Protein AF-A0A7J4ELT8-F1 (afdb_monomer_lite)

Secondary structure (DSSP, 8-state):
--HHHHHHHHHHHHHHHHHHHHHHH--HHHHHHHHHHHHHHHHHHHHHHHHHHHH--HHHHHHHHHHHHHHHHHHHHHHHHHHHHHHHHHHHH--

Foldseek 3Di:
DPPPLLVQLVVLLVQLVVLQVVLVVDADPSSLVSLVSSLVSLVVSLVSLCVVLVVDDDPSNVVSVVVSVVSVVVNVVSVVVNVVRVVVNVVVVVD

Structure (mmCIF, N/CA/C/O backbone):
data_AF-A0A7J4ELT8-F1
#
_entry.id   AF-A0A7J4ELT8-F1
#
loop_
_atom_site.group_PDB
_atom_site.id
_atom_site.type_symbol
_atom_site.label_atom_id
_atom_site.label_alt_id
_atom_site.label_comp_id
_atom_site.label_asym_id
_atom_site.label_entity_id
_atom_site.label_seq_id
_atom_site.pdbx_PDB_ins_code
_atom_site.Cartn_x
_atom_site.Cartn_y
_atom_site.Cartn_z
_atom_site.occupancy
_atom_site.B_iso_or_equiv
_atom_site.auth_seq_id
_atom_site.auth_comp_id
_atom_site.auth_asym_id
_atom_site.auth_atom_id
_atom_site.pdbx_PDB_model_num
ATOM 1 N N . MET A 1 1 ? 11.722 -10.760 -22.718 1.00 41.25 1 MET A N 1
ATOM 2 C CA . MET A 1 1 ? 12.178 -10.888 -21.314 1.00 41.25 1 MET A CA 1
ATOM 3 C C . MET A 1 1 ? 11.702 -9.681 -20.485 1.00 41.25 1 MET A C 1
ATOM 5 O O . MET A 1 1 ? 12.532 -8.939 -19.980 1.00 41.25 1 MET A O 1
ATOM 9 N N . SER A 1 2 ? 10.385 -9.443 -20.368 1.00 51.06 2 SER A N 1
ATOM 10 C CA . SER A 1 2 ? 9.823 -8.255 -19.672 1.00 51.06 2 SER A CA 1
ATOM 11 C C . SER A 1 2 ? 8.945 -8.603 -18.453 1.00 51.06 2 SER A C 1
ATOM 13 O O . SER A 1 2 ? 8.595 -7.732 -17.658 1.00 51.06 2 SER A O 1
ATOM 15 N N . ASP A 1 3 ? 8.624 -9.886 -18.264 1.00 49.22 3 ASP A N 1
ATOM 16 C CA . ASP A 1 3 ? 7.481 -10.280 -17.429 1.00 49.22 3 ASP A CA 1
ATOM 17 C C . ASP A 1 3 ? 7.791 -10.354 -15.925 1.00 49.22 3 ASP A C 1
ATOM 19 O O . ASP A 1 3 ? 6.885 -10.268 -15.102 1.00 49.22 3 ASP A O 1
ATOM 23 N N . ALA A 1 4 ? 9.065 -10.455 -15.532 1.00 50.62 4 ALA A N 1
ATOM 24 C CA . ALA A 1 4 ? 9.428 -10.623 -14.122 1.00 50.62 4 ALA A CA 1
ATOM 25 C C . ALA A 1 4 ? 9.453 -9.303 -13.328 1.00 50.62 4 ALA A C 1
ATOM 27 O O . ALA A 1 4 ? 9.131 -9.293 -12.141 1.00 50.62 4 ALA A O 1
ATOM 28 N N . ILE A 1 5 ? 9.814 -8.188 -13.969 1.00 48.81 5 ILE A N 1
ATOM 29 C CA . ILE A 1 5 ? 10.140 -6.933 -13.269 1.00 48.81 5 ILE A CA 1
ATOM 30 C C .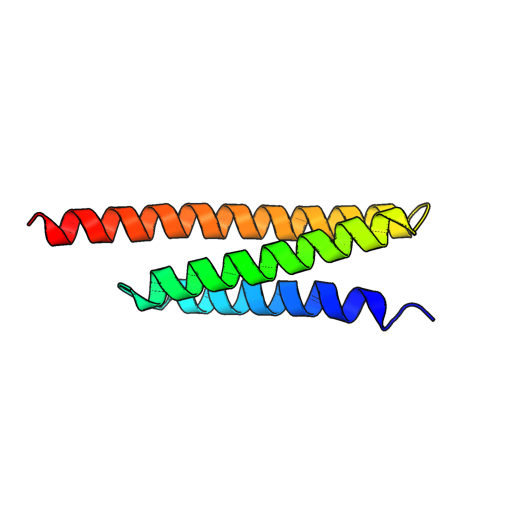 ILE A 1 5 ? 8.856 -6.219 -12.794 1.00 48.81 5 ILE A C 1
ATOM 32 O O . ILE A 1 5 ? 8.744 -5.872 -11.617 1.00 48.81 5 ILE A O 1
ATOM 36 N N . HIS A 1 6 ? 7.831 -6.153 -13.654 1.00 54.66 6 HIS A N 1
ATOM 37 C CA . HIS A 1 6 ? 6.519 -5.572 -13.331 1.00 54.66 6 HIS A CA 1
ATOM 38 C C . HIS A 1 6 ? 5.724 -6.378 -12.297 1.00 54.66 6 HIS A C 1
ATOM 40 O O . HIS A 1 6 ? 4.938 -5.800 -11.546 1.00 54.66 6 HIS A O 1
ATOM 46 N N . SER A 1 7 ? 5.942 -7.699 -12.224 1.00 64.38 7 SER A N 1
ATOM 47 C CA . SER A 1 7 ? 5.182 -8.561 -11.309 1.00 64.38 7 SER A CA 1
ATOM 48 C C . SER A 1 7 ? 5.332 -8.114 -9.854 1.00 64.38 7 SER A C 1
ATOM 50 O O . SER A 1 7 ? 4.347 -8.064 -9.124 1.00 64.38 7 SER A O 1
ATOM 52 N N . SER A 1 8 ? 6.528 -7.654 -9.467 1.00 84.44 8 SER A N 1
ATOM 53 C CA . SER A 1 8 ? 6.803 -7.226 -8.097 1.00 84.44 8 SER A CA 1
ATOM 54 C C . SER A 1 8 ? 6.054 -5.942 -7.718 1.00 84.44 8 SER A C 1
ATOM 56 O O . SER A 1 8 ? 5.366 -5.913 -6.697 1.00 84.44 8 SER A O 1
ATOM 58 N N . ALA A 1 9 ? 6.116 -4.891 -8.545 1.00 92.69 9 ALA A N 1
ATOM 59 C CA . ALA A 1 9 ? 5.417 -3.630 -8.287 1.00 92.69 9 ALA A CA 1
ATOM 60 C C . ALA A 1 9 ? 3.890 -3.823 -8.267 1.00 92.69 9 ALA A C 1
ATOM 62 O O . ALA A 1 9 ? 3.214 -3.341 -7.353 1.00 92.69 9 ALA A O 1
ATOM 63 N N . ASP A 1 10 ? 3.365 -4.596 -9.222 1.00 93.56 10 ASP A N 1
ATOM 64 C CA . ASP A 1 10 ? 1.945 -4.933 -9.314 1.00 93.56 10 ASP A CA 1
ATOM 65 C C . ASP A 1 10 ? 1.470 -5.732 -8.091 1.00 93.56 10 ASP A C 1
ATOM 67 O O . ASP A 1 10 ? 0.378 -5.491 -7.572 1.00 93.56 10 ASP A O 1
ATOM 71 N N . GLU A 1 11 ? 2.269 -6.683 -7.606 1.00 95.12 11 GLU A N 1
ATOM 72 C CA . GLU A 1 11 ? 1.972 -7.463 -6.401 1.00 95.12 11 GLU A CA 1
ATOM 73 C C . GLU A 1 11 ? 1.928 -6.583 -5.153 1.00 95.12 11 GLU A C 1
ATOM 75 O O . GLU A 1 11 ? 0.943 -6.627 -4.411 1.00 95.12 11 GLU A O 1
ATOM 80 N N . TYR A 1 12 ? 2.937 -5.729 -4.939 1.00 96.12 12 TYR A N 1
ATOM 81 C CA . TYR A 1 12 ? 2.928 -4.763 -3.836 1.00 96.12 12 TYR A CA 1
ATOM 82 C C . TYR A 1 12 ? 1.694 -3.848 -3.910 1.00 96.12 12 TYR A C 1
ATOM 84 O O . TYR A 1 12 ? 1.028 -3.627 -2.893 1.00 96.12 12 TYR A O 1
ATOM 92 N N . ALA A 1 13 ? 1.332 -3.368 -5.104 1.00 96.69 13 ALA A N 1
ATOM 93 C CA . ALA A 1 13 ? 0.154 -2.527 -5.299 1.00 96.69 13 ALA A CA 1
ATOM 94 C C . ALA A 1 13 ? -1.147 -3.274 -4.959 1.00 96.69 13 ALA A C 1
ATOM 96 O O . ALA A 1 13 ? -2.000 -2.745 -4.238 1.00 96.69 13 ALA A O 1
ATOM 97 N N . LYS A 1 14 ? -1.282 -4.526 -5.417 1.00 96.44 14 LYS A N 1
ATOM 98 C CA . LYS A 1 14 ? -2.428 -5.398 -5.114 1.00 96.44 14 LYS A CA 1
ATOM 99 C C . LYS A 1 14 ? -2.547 -5.663 -3.616 1.00 96.44 14 LYS A C 1
ATOM 101 O O . LYS A 1 14 ? -3.640 -5.517 -3.071 1.00 96.44 14 LYS A O 1
ATOM 106 N N . TYR A 1 15 ? -1.446 -5.985 -2.936 1.00 96.56 15 TYR A N 1
ATOM 107 C CA . TYR A 1 15 ? -1.452 -6.180 -1.485 1.00 96.56 15 TYR A CA 1
ATOM 108 C C . TYR A 1 15 ? -1.893 -4.916 -0.745 1.00 96.56 15 TYR A C 1
ATOM 110 O O . TYR A 1 15 ? -2.784 -4.984 0.103 1.00 96.56 15 TYR A O 1
ATOM 118 N N . GLY A 1 16 ? -1.346 -3.754 -1.110 1.00 97.31 16 GLY A N 1
ATOM 119 C CA . GLY A 1 16 ? -1.760 -2.475 -0.534 1.00 97.31 16 GLY A CA 1
ATOM 120 C C . GLY A 1 16 ? -3.256 -2.196 -0.717 1.00 97.31 16 GLY A C 1
ATOM 121 O O . GLY A 1 16 ? -3.942 -1.789 0.221 1.00 97.31 16 GLY A O 1
ATOM 122 N N . TYR A 1 17 ? -3.793 -2.491 -1.901 1.00 97.19 17 TYR A N 1
ATOM 123 C CA . TYR A 1 17 ? -5.215 -2.336 -2.199 1.00 97.19 17 TYR A CA 1
ATOM 124 C C . TYR A 1 17 ? -6.114 -3.295 -1.399 1.00 97.19 17 TYR A C 1
ATOM 126 O O . TYR A 1 17 ? -7.144 -2.875 -0.867 1.00 97.19 17 TYR A O 1
ATOM 134 N N . VAL A 1 18 ? -5.727 -4.568 -1.270 1.00 97.81 18 VAL A N 1
ATOM 135 C CA . VAL A 1 18 ? -6.462 -5.563 -0.467 1.00 97.81 18 VAL A CA 1
ATOM 136 C C . VAL A 1 18 ? -6.487 -5.165 1.009 1.00 97.81 18 VAL A C 1
ATOM 138 O O . VAL A 1 18 ? -7.543 -5.223 1.642 1.00 97.81 18 VAL A O 1
ATOM 141 N N . LEU A 1 19 ? -5.359 -4.700 1.550 1.00 97.88 19 LEU A N 1
ATOM 142 C CA . LEU A 1 19 ? -5.273 -4.218 2.930 1.00 97.88 19 LEU A CA 1
ATOM 143 C C . LEU A 1 19 ? -6.166 -2.997 3.166 1.00 97.88 19 LEU A C 1
ATOM 145 O O . LEU A 1 19 ? -6.885 -2.960 4.161 1.00 97.88 19 LEU A O 1
ATOM 149 N N . ASN A 1 20 ? -6.194 -2.044 2.229 1.00 97.44 20 ASN A N 1
ATOM 150 C CA . ASN A 1 20 ? -7.119 -0.912 2.290 1.00 97.44 20 ASN A CA 1
ATOM 151 C C . ASN A 1 20 ? -8.586 -1.376 2.313 1.00 97.44 20 ASN A C 1
ATOM 153 O O . ASN A 1 20 ? -9.355 -0.948 3.170 1.00 97.44 20 ASN A O 1
ATOM 157 N N . LYS A 1 21 ? -8.976 -2.299 1.424 1.00 97.44 21 LYS A N 1
ATOM 158 C CA . LYS A 1 21 ? -10.338 -2.862 1.420 1.00 97.44 21 LYS A CA 1
ATOM 159 C C . LYS A 1 21 ? -10.700 -3.515 2.749 1.00 97.44 21 LYS A C 1
ATOM 161 O O . LYS A 1 21 ? -11.796 -3.290 3.254 1.00 97.44 21 LYS A O 1
ATOM 166 N N . ARG A 1 22 ? -9.775 -4.280 3.330 1.00 97.56 22 ARG A N 1
ATOM 167 C CA . ARG A 1 22 ? -9.973 -4.901 4.643 1.00 97.56 22 ARG A CA 1
ATOM 168 C C . ARG A 1 22 ? -10.117 -3.849 5.748 1.00 97.56 22 ARG A C 1
ATOM 170 O O . ARG A 1 22 ? -11.013 -3.957 6.578 1.00 97.56 22 ARG A O 1
ATOM 177 N N . ALA A 1 23 ? -9.302 -2.796 5.720 1.00 97.50 23 ALA A N 1
ATOM 178 C CA . ALA A 1 23 ? -9.364 -1.702 6.687 1.00 97.50 23 ALA A CA 1
ATOM 179 C C . ALA A 1 23 ? -10.713 -0.962 6.672 1.00 97.50 23 ALA A C 1
ATOM 181 O O . ALA A 1 23 ? -11.195 -0.531 7.720 1.00 97.50 23 ALA A O 1
ATOM 182 N N . VAL A 1 24 ? -11.351 -0.831 5.501 1.00 95.44 24 VAL A N 1
ATOM 183 C CA . VAL A 1 24 ? -12.677 -0.202 5.377 1.00 95.44 24 VAL A CA 1
ATOM 184 C C . VAL A 1 24 ? -13.722 -0.939 6.218 1.00 95.44 24 VAL A C 1
ATOM 186 O O . VAL A 1 24 ? -14.525 -0.274 6.875 1.00 95.44 24 VAL A O 1
ATOM 189 N N . THR A 1 25 ? -13.676 -2.274 6.244 1.00 96.44 25 THR A N 1
ATOM 190 C CA . THR A 1 25 ? -14.604 -3.128 7.005 1.00 96.44 25 THR A CA 1
ATOM 191 C C . THR A 1 25 ? -14.172 -3.397 8.450 1.00 96.44 25 THR A C 1
ATOM 193 O O . THR A 1 25 ? -14.998 -3.812 9.258 1.00 96.44 25 THR A O 1
ATOM 196 N N . SER A 1 26 ? -12.903 -3.161 8.791 1.00 95.56 26 SER A N 1
ATOM 197 C CA . SER A 1 26 ? -12.384 -3.272 10.162 1.00 95.56 26 SER A CA 1
ATOM 198 C C . SER A 1 26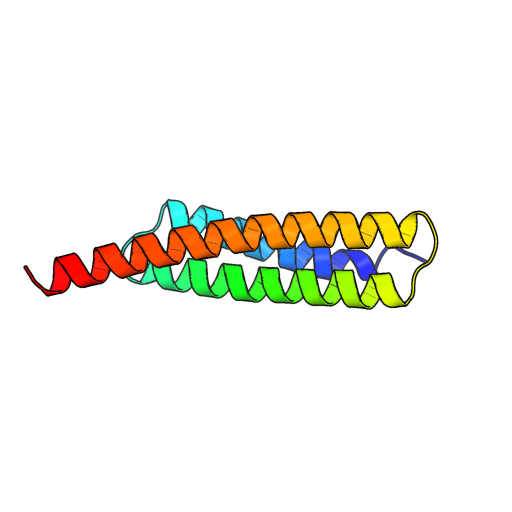 ? -12.718 -2.038 11.012 1.00 95.56 26 SER A C 1
ATOM 200 O O . SER A 1 26 ? -13.215 -1.016 10.528 1.00 95.56 26 SER A O 1
ATOM 202 N N . SER A 1 27 ? -12.422 -2.107 12.313 1.00 93.56 27 SER A N 1
ATOM 203 C CA . SER A 1 27 ? -12.649 -1.004 13.253 1.00 93.56 27 SER A CA 1
ATOM 204 C C . SER A 1 27 ? -11.504 -0.839 14.256 1.00 93.56 27 SER A C 1
ATOM 206 O O . SER A 1 27 ? -10.596 -1.667 14.327 1.00 93.56 27 SER A O 1
ATOM 208 N N . GLY A 1 28 ? -11.530 0.271 15.001 1.00 93.19 28 GLY A N 1
ATOM 209 C CA . GLY A 1 28 ? -10.570 0.546 16.070 1.00 93.19 28 GLY A CA 1
ATOM 210 C C . GLY A 1 28 ? -9.113 0.499 15.607 1.00 93.19 28 GLY A C 1
ATOM 211 O O . GLY A 1 28 ? -8.767 1.025 14.547 1.00 93.19 28 GLY A O 1
ATOM 212 N N . GLN A 1 29 ? -8.265 -0.137 16.416 1.00 95.06 29 GLN A N 1
ATOM 213 C CA . GLN A 1 29 ? -6.829 -0.227 16.159 1.00 95.06 29 GLN A CA 1
ATOM 214 C C . GLN A 1 29 ? -6.500 -1.093 14.933 1.00 95.06 29 GLN A C 1
ATOM 216 O O . GLN A 1 29 ? -5.642 -0.703 14.147 1.00 95.06 29 GLN A O 1
ATOM 221 N N . GLU A 1 30 ? -7.230 -2.193 14.699 1.00 96.12 30 GLU A N 1
ATOM 222 C CA . GLU A 1 30 ? -7.002 -3.061 13.530 1.00 96.12 30 GLU A CA 1
ATOM 223 C C . GLU A 1 30 ? -7.130 -2.262 12.223 1.00 96.12 30 GLU A C 1
ATOM 225 O O . GLU A 1 30 ? -6.296 -2.380 11.328 1.00 96.12 30 GLU A O 1
ATOM 230 N N . LYS A 1 31 ? -8.137 -1.382 12.129 1.00 96.88 31 LYS A N 1
ATOM 231 C CA . LYS A 1 31 ? -8.324 -0.498 10.969 1.00 96.88 31 LYS A CA 1
ATOM 232 C C . LYS A 1 31 ? -7.115 0.405 10.720 1.00 96.88 31 LYS A C 1
ATOM 234 O O . LYS A 1 31 ? -6.671 0.535 9.580 1.00 96.88 31 LYS A O 1
ATOM 239 N N . ILE A 1 32 ? -6.592 1.026 11.775 1.00 97.38 32 ILE A N 1
ATOM 240 C CA . ILE A 1 32 ? -5.423 1.913 11.704 1.00 97.38 32 ILE A CA 1
ATOM 241 C C . ILE A 1 32 ? -4.189 1.126 11.251 1.00 97.38 32 ILE A C 1
ATOM 243 O O . ILE A 1 32 ? -3.470 1.565 10.350 1.00 97.38 32 ILE A O 1
ATOM 247 N N . ASP A 1 33 ? -3.973 -0.059 11.818 1.00 98.00 33 ASP A N 1
ATOM 248 C CA . ASP A 1 33 ? -2.822 -0.902 11.495 1.00 98.00 33 ASP A CA 1
ATOM 249 C C . ASP A 1 33 ? -2.881 -1.408 10.050 1.00 98.00 33 ASP A C 1
ATOM 251 O O . ASP A 1 33 ? -1.865 -1.413 9.351 1.00 98.00 33 ASP A O 1
ATOM 255 N N . LEU A 1 34 ? -4.069 -1.774 9.562 1.00 98.44 34 LEU A N 1
ATOM 256 C CA . LEU A 1 34 ? -4.278 -2.166 8.169 1.00 98.44 34 LEU A CA 1
ATOM 257 C C . LEU A 1 34 ? -4.018 -1.005 7.202 1.00 98.44 34 LEU A C 1
ATOM 259 O O . LEU A 1 34 ? -3.372 -1.217 6.176 1.00 98.44 34 LEU A O 1
ATOM 263 N N . TYR A 1 35 ? -4.444 0.223 7.521 1.00 98.50 35 TYR A N 1
ATOM 264 C CA . TYR A 1 35 ? -4.109 1.393 6.702 1.00 98.50 35 TYR A CA 1
ATOM 265 C C . TYR A 1 35 ? -2.603 1.680 6.684 1.00 98.50 35 TYR A C 1
ATOM 267 O O . TYR A 1 35 ? -2.042 1.921 5.614 1.00 98.50 35 TYR A O 1
ATOM 275 N N . LYS A 1 36 ? -1.919 1.596 7.832 1.00 98.25 36 LYS A N 1
ATOM 276 C CA . LYS A 1 36 ? -0.456 1.768 7.910 1.00 98.25 36 LYS A CA 1
ATOM 277 C C . LYS A 1 36 ? 0.278 0.722 7.071 1.00 98.25 36 LYS A C 1
ATOM 279 O O . LYS A 1 36 ? 1.201 1.060 6.326 1.00 98.25 36 LYS A O 1
ATOM 284 N N . GLN A 1 37 ? -0.164 -0.535 7.125 1.00 97.81 37 GLN A N 1
ATOM 285 C CA . GLN A 1 37 ? 0.375 -1.595 6.274 1.00 97.81 37 GLN A CA 1
ATOM 286 C C . GLN A 1 37 ? 0.087 -1.330 4.791 1.00 97.81 37 GLN A C 1
ATOM 288 O O . GLN A 1 37 ? 1.010 -1.399 3.981 1.00 97.81 37 GLN A O 1
ATOM 293 N N . ALA A 1 38 ? -1.142 -0.955 4.426 1.00 98.06 38 ALA A N 1
ATOM 294 C CA . ALA A 1 38 ? -1.498 -0.621 3.048 1.00 98.06 38 ALA A CA 1
ATOM 295 C C . ALA A 1 38 ? -0.585 0.475 2.470 1.00 98.06 38 ALA A C 1
ATOM 297 O O . ALA A 1 38 ? -0.045 0.312 1.377 1.00 98.06 38 ALA A O 1
ATOM 298 N N . ILE A 1 39 ? -0.334 1.545 3.234 1.00 98.44 39 ILE A N 1
ATOM 299 C CA . ILE A 1 39 ? 0.578 2.634 2.846 1.00 98.44 39 ILE A CA 1
ATOM 300 C C . ILE A 1 39 ? 2.000 2.112 2.608 1.00 98.44 39 ILE A C 1
ATOM 302 O O . ILE A 1 39 ? 2.630 2.492 1.621 1.00 98.44 39 ILE A O 1
ATOM 306 N N . LYS A 1 40 ? 2.509 1.218 3.467 1.00 97.69 40 LYS A N 1
ATOM 307 C CA . LYS A 1 40 ? 3.845 0.618 3.309 1.00 97.69 40 LYS A CA 1
ATOM 308 C C . LYS A 1 40 ? 3.976 -0.151 1.989 1.00 97.69 40 LYS A C 1
ATOM 310 O O . LYS A 1 40 ? 4.952 0.052 1.269 1.00 97.69 40 LYS A O 1
ATOM 315 N N . TYR A 1 41 ? 2.997 -0.992 1.655 1.00 97.38 41 TYR A N 1
ATOM 316 C CA . TYR A 1 41 ? 2.995 -1.757 0.402 1.00 97.38 41 TYR A CA 1
ATOM 317 C C . TYR A 1 41 ? 2.851 -0.844 -0.828 1.00 97.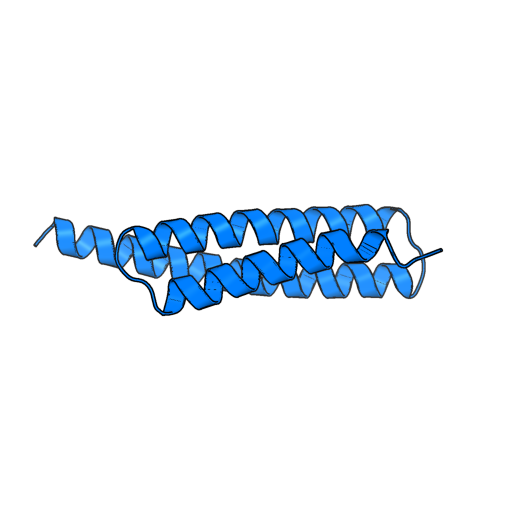38 41 TYR A C 1
ATOM 319 O O . TYR A 1 41 ? 3.602 -0.998 -1.789 1.00 97.38 41 TYR A O 1
ATOM 327 N N . LEU A 1 42 ? 1.969 0.162 -0.780 1.00 97.75 42 LEU A N 1
ATOM 328 C CA . LEU A 1 42 ? 1.801 1.127 -1.877 1.00 97.75 42 LEU A CA 1
ATOM 329 C C . LEU A 1 42 ? 3.053 1.988 -2.098 1.00 97.75 42 LEU A C 1
ATOM 331 O O . LEU A 1 42 ? 3.417 2.253 -3.240 1.00 97.75 42 LEU A O 1
ATOM 335 N N . ASN A 1 43 ? 3.754 2.383 -1.030 1.00 97.81 43 ASN A N 1
ATOM 336 C CA . ASN A 1 43 ? 5.044 3.065 -1.153 1.00 97.81 43 ASN A CA 1
ATOM 337 C C . ASN A 1 43 ? 6.082 2.184 -1.853 1.00 97.81 43 ASN A C 1
ATOM 339 O O . ASN A 1 43 ? 6.808 2.679 -2.711 1.00 97.81 43 ASN A O 1
ATOM 343 N N . LYS A 1 44 ? 6.127 0.883 -1.531 1.00 96.25 44 LYS A N 1
ATOM 344 C CA . LYS A 1 44 ? 7.075 -0.028 -2.177 1.00 96.25 44 LYS A CA 1
ATOM 345 C C . LYS A 1 44 ? 6.768 -0.229 -3.660 1.00 96.25 44 LYS A C 1
ATOM 347 O O . LYS A 1 44 ? 7.688 -0.207 -4.469 1.00 96.25 44 LYS A O 1
ATOM 352 N N . ALA A 1 45 ? 5.492 -0.362 -4.020 1.00 96.81 45 ALA A N 1
ATOM 353 C CA . ALA A 1 45 ? 5.071 -0.422 -5.418 1.00 96.81 45 ALA A CA 1
ATOM 354 C C . ALA A 1 45 ? 5.480 0.841 -6.193 1.00 96.81 45 ALA A C 1
ATOM 356 O O . ALA A 1 45 ? 6.045 0.741 -7.277 1.00 96.81 45 ALA A O 1
ATOM 357 N N . LEU A 1 46 ? 5.244 2.025 -5.616 1.00 96.94 46 LEU A N 1
ATOM 358 C CA . LEU A 1 46 ? 5.617 3.300 -6.231 1.00 96.94 46 LEU A CA 1
ATOM 359 C C . LEU A 1 46 ? 7.132 3.410 -6.461 1.00 96.94 46 LEU A C 1
ATOM 361 O O . LEU A 1 46 ? 7.551 3.794 -7.549 1.00 96.94 46 LEU A O 1
ATOM 365 N N . GLU A 1 47 ? 7.943 3.047 -5.464 1.00 96.00 47 GLU A N 1
ATOM 366 C CA . GLU A 1 47 ? 9.409 3.027 -5.574 1.00 96.00 47 GLU A CA 1
ATOM 367 C C . GLU A 1 47 ? 9.870 2.141 -6.740 1.00 96.00 47 GLU A C 1
ATOM 369 O O . GLU A 1 47 ? 10.715 2.553 -7.531 1.00 96.00 47 GLU A O 1
ATOM 374 N N . LEU A 1 48 ? 9.284 0.947 -6.874 1.00 95.06 48 LEU A N 1
ATOM 375 C CA . LEU A 1 48 ? 9.628 0.006 -7.938 1.00 95.06 48 LEU A CA 1
ATOM 376 C C . LEU A 1 48 ? 9.233 0.535 -9.322 1.00 95.06 48 LEU A C 1
ATOM 378 O O . LEU A 1 48 ? 10.077 0.543 -10.210 1.00 95.06 48 LEU A O 1
ATOM 382 N N . TYR A 1 49 ? 8.017 1.068 -9.498 1.00 95.19 49 TYR A N 1
ATOM 383 C CA . TYR A 1 49 ? 7.619 1.657 -10.784 1.00 95.19 49 TYR A CA 1
ATOM 384 C C . TYR A 1 49 ? 8.529 2.812 -11.210 1.00 95.19 49 TYR A C 1
ATOM 386 O O . TYR A 1 49 ? 8.873 2.915 -12.387 1.00 95.19 49 TYR A O 1
ATOM 394 N N . LEU A 1 50 ? 8.919 3.682 -10.272 1.00 94.31 50 LEU A N 1
ATOM 395 C CA . LEU A 1 50 ? 9.818 4.800 -10.563 1.00 94.31 50 LEU A CA 1
ATOM 396 C C . LEU A 1 50 ? 11.218 4.304 -10.928 1.00 94.31 50 LEU A C 1
ATOM 398 O O . LEU A 1 50 ? 11.756 4.720 -11.952 1.00 94.31 50 LEU A O 1
ATOM 402 N N . LYS A 1 51 ? 11.765 3.366 -10.149 1.00 94.19 51 LYS A N 1
ATOM 403 C CA . LYS A 1 51 ? 13.067 2.747 -10.418 1.00 94.19 51 LYS A CA 1
ATOM 404 C C . LYS A 1 51 ? 13.098 2.047 -11.777 1.00 94.19 51 LYS A C 1
ATOM 406 O O . LYS A 1 51 ? 14.052 2.200 -12.533 1.00 94.19 51 LYS A O 1
ATOM 411 N N . ASP A 1 52 ? 12.052 1.302 -12.120 1.00 91.88 52 ASP A N 1
ATOM 412 C CA . ASP A 1 52 ? 11.972 0.640 -13.419 1.00 91.88 52 ASP A CA 1
ATOM 413 C C . ASP A 1 52 ? 11.889 1.678 -14.543 1.00 91.88 52 ASP A C 1
ATOM 415 O O . ASP A 1 52 ? 12.600 1.558 -15.544 1.00 91.88 52 ASP A O 1
ATOM 419 N N . ALA A 1 53 ? 11.101 2.745 -14.359 1.00 94.12 53 ALA A N 1
ATOM 420 C CA . ALA A 1 53 ? 10.942 3.820 -15.338 1.00 94.12 53 ALA A CA 1
ATOM 421 C C . ALA A 1 53 ? 12.249 4.574 -15.637 1.00 94.12 53 ALA A C 1
ATOM 423 O O . ALA A 1 53 ? 12.396 5.122 -16.732 1.00 94.12 53 ALA A O 1
ATOM 424 N N . GLU A 1 54 ? 13.205 4.602 -14.705 1.00 93.81 54 GLU A N 1
ATOM 425 C CA . GLU A 1 54 ? 14.541 5.171 -14.929 1.00 93.81 54 GLU A CA 1
ATOM 426 C C . GLU A 1 54 ? 15.342 4.386 -15.976 1.00 93.81 54 GLU A C 1
ATOM 428 O O . GLU A 1 54 ? 16.142 4.972 -16.702 1.00 93.81 54 GLU A O 1
ATOM 433 N N . THR A 1 55 ? 15.094 3.079 -16.096 1.00 93.88 55 THR A N 1
ATOM 434 C CA . THR A 1 55 ? 15.815 2.181 -17.016 1.00 93.88 55 THR A CA 1
ATOM 435 C C . THR A 1 55 ? 15.118 1.986 -18.364 1.00 93.88 55 THR A C 1
ATOM 437 O O . THR A 1 55 ? 15.686 1.382 -19.277 1.00 93.88 55 THR A O 1
ATOM 440 N N . LYS A 1 56 ? 13.877 2.468 -18.499 1.00 93.12 56 LYS A N 1
ATOM 441 C CA . LYS A 1 56 ? 13.046 2.318 -19.701 1.00 93.12 56 LYS A CA 1
ATOM 442 C C . LYS A 1 56 ? 12.974 3.605 -20.507 1.00 93.12 56 LYS A C 1
ATOM 444 O O . LYS A 1 56 ? 13.173 4.698 -19.988 1.00 93.12 56 LYS A O 1
ATOM 449 N N . ASN A 1 57 ? 12.595 3.469 -21.777 1.00 94.12 57 ASN A N 1
ATOM 450 C CA . ASN A 1 57 ? 12.432 4.578 -22.716 1.00 94.12 57 ASN A CA 1
ATOM 451 C C . ASN A 1 57 ? 11.061 4.525 -23.407 1.00 94.12 57 ASN A C 1
ATOM 453 O O . ASN A 1 57 ? 10.370 3.507 -23.382 1.00 94.12 57 ASN A O 1
ATOM 457 N N . GLY A 1 58 ? 10.667 5.635 -24.038 1.00 95.12 58 GLY A N 1
ATOM 458 C CA . GLY A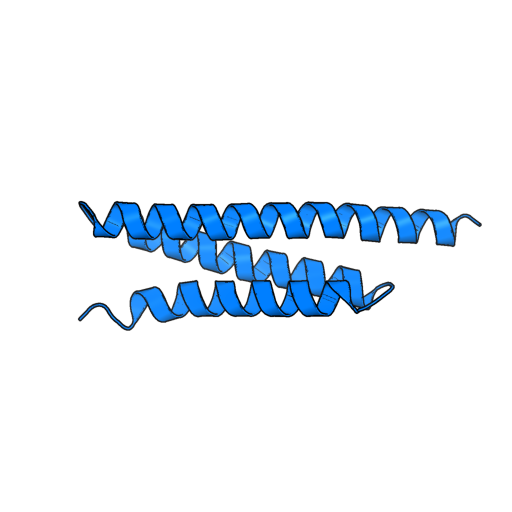 1 58 ? 9.467 5.696 -24.876 1.00 95.12 58 GLY A CA 1
ATOM 459 C C . GLY A 1 58 ? 8.170 5.336 -24.143 1.00 95.12 58 GLY A C 1
ATOM 460 O O . GLY A 1 58 ? 7.920 5.790 -23.025 1.00 95.12 58 GLY A O 1
ATOM 461 N N . SER A 1 59 ? 7.331 4.529 -24.793 1.00 94.69 59 SER A N 1
ATOM 462 C CA . SER A 1 59 ? 6.015 4.126 -24.283 1.00 94.69 59 SER A CA 1
ATOM 463 C C . SER A 1 59 ? 6.088 3.293 -23.001 1.00 94.69 59 SER A C 1
ATOM 465 O O . SER A 1 59 ? 5.243 3.471 -22.128 1.00 94.69 59 SER A O 1
ATOM 467 N N . GLU A 1 60 ? 7.104 2.440 -22.840 1.00 93.19 60 GLU A N 1
ATOM 468 C CA . GLU A 1 60 ? 7.279 1.623 -21.628 1.00 93.19 60 GLU A CA 1
ATOM 469 C C . GLU A 1 60 ? 7.512 2.501 -20.393 1.00 93.19 60 GLU A C 1
ATOM 471 O O . GLU A 1 60 ? 6.890 2.299 -19.350 1.00 93.19 60 GLU A O 1
ATOM 476 N N . LYS A 1 61 ? 8.351 3.537 -20.528 1.00 95.00 61 LYS A N 1
ATOM 477 C CA . LYS A 1 61 ? 8.581 4.515 -19.455 1.00 95.00 61 LYS A CA 1
ATOM 478 C C . LYS A 1 61 ? 7.293 5.239 -19.066 1.00 95.00 61 LYS A C 1
ATOM 480 O O . LYS A 1 61 ? 7.011 5.406 -17.882 1.00 95.00 61 LYS A O 1
ATOM 485 N N . LEU A 1 62 ? 6.509 5.671 -20.055 1.00 96.06 62 LEU A N 1
ATOM 486 C CA . LEU A 1 62 ? 5.244 6.369 -19.813 1.00 96.06 62 LEU A CA 1
ATOM 487 C C . LEU A 1 62 ? 4.218 5.472 -19.111 1.00 96.06 62 LEU A C 1
ATOM 489 O O . LEU A 1 62 ? 3.527 5.946 -18.210 1.00 96.06 62 LEU A O 1
ATOM 493 N N . LEU A 1 63 ? 4.153 4.189 -19.477 1.00 95.00 63 LEU A N 1
ATOM 494 C CA . LEU A 1 63 ? 3.286 3.210 -18.824 1.00 95.00 63 LEU A CA 1
ATOM 495 C C . LEU A 1 63 ? 3.649 3.036 -17.343 1.00 95.00 63 LEU A C 1
ATOM 497 O O . LEU A 1 63 ? 2.774 3.129 -16.485 1.00 95.00 63 LEU A O 1
ATOM 501 N N . LEU A 1 64 ? 4.936 2.856 -17.035 1.00 95.00 64 LEU A N 1
ATOM 502 C CA . LEU A 1 64 ? 5.430 2.719 -15.660 1.00 95.00 64 LEU A CA 1
ATOM 503 C C . LEU A 1 64 ? 5.122 3.956 -14.807 1.00 95.00 64 LEU A C 1
ATOM 505 O O . LEU A 1 64 ? 4.617 3.833 -13.692 1.00 95.00 64 LEU A O 1
ATOM 509 N N . ILE A 1 65 ? 5.350 5.156 -15.350 1.00 95.62 65 ILE A N 1
ATOM 510 C CA . ILE A 1 65 ? 5.000 6.417 -14.677 1.00 95.62 65 ILE A CA 1
ATOM 511 C C . ILE A 1 65 ? 3.484 6.514 -14.455 1.00 95.62 65 ILE A C 1
ATOM 513 O O . ILE A 1 65 ? 3.046 6.935 -13.384 1.00 95.62 65 ILE A O 1
ATOM 517 N N . GLY A 1 66 ? 2.675 6.122 -15.443 1.00 96.75 66 GLY A N 1
ATOM 518 C CA . GLY A 1 66 ? 1.217 6.085 -15.331 1.00 96.75 66 GLY A CA 1
ATOM 519 C C . GLY A 1 66 ? 0.745 5.169 -14.201 1.00 96.75 66 GLY A C 1
ATOM 520 O O . GLY A 1 66 ? -0.031 5.597 -13.345 1.00 96.75 66 GLY A O 1
ATOM 521 N N . ASN A 1 67 ? 1.283 3.950 -14.138 1.00 95.38 67 ASN A N 1
ATOM 522 C CA . ASN A 1 67 ? 0.990 2.995 -13.069 1.00 95.38 67 ASN A CA 1
ATOM 523 C C . ASN A 1 67 ? 1.422 3.533 -11.695 1.00 95.38 67 ASN A C 1
ATOM 525 O O . ASN A 1 67 ? 0.646 3.481 -10.739 1.00 95.38 67 ASN A O 1
ATOM 529 N N . GLY A 1 68 ? 2.607 4.147 -11.605 1.00 96.19 68 GLY A N 1
ATOM 530 C CA . GLY A 1 68 ? 3.078 4.821 -10.393 1.00 96.19 68 GLY A CA 1
ATOM 531 C C . GLY A 1 68 ? 2.117 5.916 -9.911 1.00 96.19 68 GLY A C 1
ATOM 532 O O . GLY A 1 68 ? 1.760 5.949 -8.735 1.00 96.19 68 GLY A O 1
ATOM 533 N N . ARG A 1 69 ? 1.601 6.758 -10.815 1.00 97.44 69 ARG A N 1
ATOM 534 C CA . ARG A 1 69 ? 0.605 7.793 -10.472 1.00 97.44 69 ARG A CA 1
ATOM 535 C C . ARG A 1 69 ? -0.701 7.202 -9.940 1.00 97.44 69 ARG A C 1
ATOM 537 O O . ARG A 1 69 ? -1.276 7.746 -9.000 1.00 97.44 69 ARG A O 1
ATOM 544 N N . MET A 1 70 ? -1.166 6.082 -10.497 1.00 96.25 70 MET A N 1
ATOM 545 C CA . MET A 1 70 ? -2.354 5.389 -9.978 1.00 96.25 70 MET A CA 1
ATOM 546 C C . MET A 1 70 ? -2.124 4.853 -8.557 1.00 96.25 70 MET A C 1
ATOM 548 O O . MET A 1 70 ? -2.994 4.974 -7.693 1.00 96.25 70 MET A O 1
ATOM 552 N N . VAL A 1 71 ? -0.941 4.294 -8.290 1.00 96.75 71 VAL A N 1
ATOM 553 C CA . VAL A 1 71 ? -0.547 3.816 -6.954 1.00 96.75 71 VAL A CA 1
ATOM 554 C C . VAL A 1 71 ? -0.467 4.971 -5.962 1.00 96.75 71 VAL A C 1
ATOM 556 O O . VAL A 1 71 ? -0.940 4.850 -4.832 1.00 96.75 71 VAL A O 1
ATOM 559 N N . GLU A 1 72 ? 0.090 6.105 -6.380 1.00 97.44 72 GLU A N 1
ATOM 560 C CA . GLU A 1 72 ? 0.160 7.312 -5.565 1.00 97.44 72 GLU A CA 1
ATOM 561 C C . GLU A 1 72 ? -1.232 7.857 -5.223 1.00 97.44 72 GLU A C 1
ATOM 563 O O . GLU A 1 72 ? -1.503 8.137 -4.054 1.00 97.44 72 GLU A O 1
ATOM 568 N N . ALA A 1 73 ? -2.145 7.925 -6.195 1.00 97.19 73 ALA A N 1
ATOM 569 C CA . ALA A 1 73 ? -3.529 8.330 -5.956 1.00 97.19 73 ALA A CA 1
ATOM 570 C C . ALA A 1 73 ? -4.225 7.407 -4.939 1.00 97.19 73 ALA A C 1
ATOM 572 O O . ALA A 1 73 ? -4.856 7.879 -3.989 1.00 97.19 73 ALA A O 1
ATOM 573 N N . ASN A 1 74 ? -4.042 6.088 -5.077 1.00 96.00 74 ASN A N 1
ATOM 574 C CA . ASN A 1 74 ? -4.543 5.118 -4.104 1.00 96.00 74 ASN A CA 1
ATOM 575 C C . ASN A 1 74 ? -3.951 5.368 -2.713 1.00 96.00 74 ASN A C 1
ATOM 577 O O . ASN A 1 74 ? -4.689 5.406 -1.730 1.00 96.00 74 ASN A O 1
ATOM 581 N N . LYS A 1 75 ? -2.638 5.595 -2.617 1.00 98.00 75 LYS A N 1
ATOM 582 C CA . LYS A 1 75 ? -1.957 5.888 -1.351 1.00 98.00 75 LYS A CA 1
ATOM 583 C C . LYS A 1 75 ? -2.533 7.126 -0.664 1.00 98.00 75 LYS A C 1
ATOM 585 O O . LYS A 1 75 ? -2.790 7.075 0.536 1.00 98.00 75 LYS A O 1
ATOM 590 N N . LEU A 1 76 ? -2.765 8.212 -1.403 1.00 97.81 76 LEU A N 1
ATOM 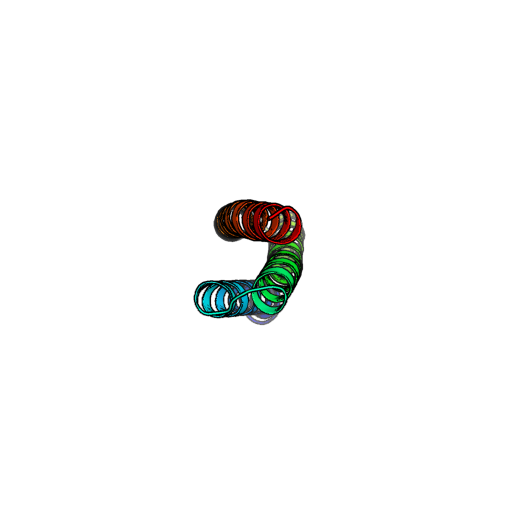591 C CA . LEU A 1 76 ? -3.352 9.438 -0.854 1.00 97.81 76 LEU A CA 1
ATOM 592 C C . LEU A 1 76 ? -4.760 9.194 -0.292 1.00 97.81 76 LEU A C 1
ATOM 594 O O . LEU A 1 76 ? -5.073 9.674 0.797 1.00 97.81 76 LEU A O 1
ATOM 598 N N . SER A 1 77 ? -5.577 8.384 -0.974 1.00 96.88 77 SER A N 1
ATOM 599 C CA . SER A 1 77 ? -6.888 7.972 -0.456 1.00 96.88 77 SER A CA 1
ATOM 600 C C . SER A 1 77 ? -6.771 7.182 0.856 1.00 96.88 77 SER A C 1
ATOM 602 O O . SER A 1 77 ? -7.502 7.459 1.809 1.00 96.88 77 SER A O 1
ATOM 604 N N . VAL A 1 78 ? -5.815 6.249 0.954 1.00 97.81 78 VAL A N 1
ATOM 605 C CA . VAL A 1 78 ? -5.566 5.492 2.196 1.00 97.81 78 VAL A CA 1
ATOM 606 C C . VAL A 1 78 ? -5.115 6.410 3.333 1.00 97.81 78 VAL A C 1
ATOM 608 O O . VAL A 1 78 ? -5.598 6.271 4.454 1.00 97.81 78 VAL A O 1
ATOM 611 N N . ILE A 1 79 ? -4.227 7.365 3.054 1.00 98.19 79 ILE A N 1
ATOM 612 C CA . ILE A 1 79 ? -3.749 8.344 4.039 1.00 98.19 79 ILE A CA 1
ATOM 613 C C . ILE A 1 79 ? -4.911 9.192 4.571 1.00 98.19 79 ILE A C 1
ATOM 615 O O . ILE A 1 79 ? -5.056 9.338 5.783 1.00 98.19 79 ILE A O 1
ATOM 619 N N . ALA A 1 80 ? -5.783 9.696 3.693 1.00 97.50 80 ALA A N 1
ATOM 620 C CA . ALA A 1 80 ? -6.967 10.446 4.111 1.00 97.50 80 ALA A CA 1
ATOM 621 C C . ALA A 1 80 ? -7.876 9.605 5.028 1.00 97.50 80 ALA A C 1
ATOM 623 O O . ALA A 1 80 ? -8.321 10.070 6.078 1.00 97.50 80 ALA A O 1
ATOM 624 N N . ASN A 1 81 ? -8.094 8.336 4.678 1.00 96.56 81 ASN A N 1
ATOM 625 C CA . ASN A 1 81 ? -8.886 7.418 5.492 1.00 96.56 81 ASN A CA 1
ATOM 626 C C . ASN A 1 81 ? -8.244 7.102 6.852 1.00 96.56 81 ASN A C 1
ATOM 628 O O . ASN A 1 81 ? -8.965 6.939 7.842 1.00 96.56 81 ASN A O 1
ATOM 632 N N . LEU A 1 82 ? -6.912 7.017 6.909 1.00 97.44 82 LEU A N 1
ATOM 633 C CA . LEU A 1 82 ? -6.158 6.844 8.147 1.00 97.44 82 LEU A CA 1
ATOM 634 C C . LEU A 1 82 ? -6.346 8.046 9.075 1.00 97.44 82 LEU A C 1
ATOM 636 O O . LEU A 1 82 ? -6.715 7.845 10.229 1.00 97.44 82 LEU A O 1
ATOM 640 N N . TYR A 1 83 ? -6.190 9.271 8.566 1.00 96.50 83 TYR A N 1
ATOM 641 C CA . TYR A 1 83 ? -6.399 10.485 9.361 1.00 96.50 83 TYR A CA 1
ATOM 642 C C . TYR A 1 83 ? -7.798 10.536 9.979 1.00 96.50 83 TYR A C 1
ATOM 644 O O . TYR A 1 83 ? -7.948 10.813 11.168 1.00 96.50 83 TYR A O 1
ATOM 652 N N . VAL A 1 84 ? -8.832 10.198 9.202 1.00 95.06 84 VAL A N 1
ATOM 653 C CA . VAL A 1 84 ? -10.210 10.130 9.712 1.00 95.06 84 VAL A CA 1
ATOM 654 C C . VAL A 1 84 ? -10.361 9.051 10.791 1.00 95.06 84 VAL A C 1
ATOM 656 O O . VAL A 1 84 ? -11.105 9.243 11.754 1.00 95.06 84 VAL A O 1
ATOM 659 N N . ALA A 1 85 ? -9.693 7.903 10.646 1.00 94.06 85 ALA A N 1
ATOM 660 C CA . ALA A 1 85 ? -9.746 6.828 11.634 1.00 94.06 85 ALA A CA 1
ATOM 661 C C . ALA A 1 85 ? -9.040 7.204 12.947 1.00 94.06 85 ALA A C 1
ATOM 663 O O . ALA A 1 85 ? -9.584 6.934 14.017 1.00 94.06 85 ALA A O 1
ATOM 664 N N . GLU A 1 86 ? -7.875 7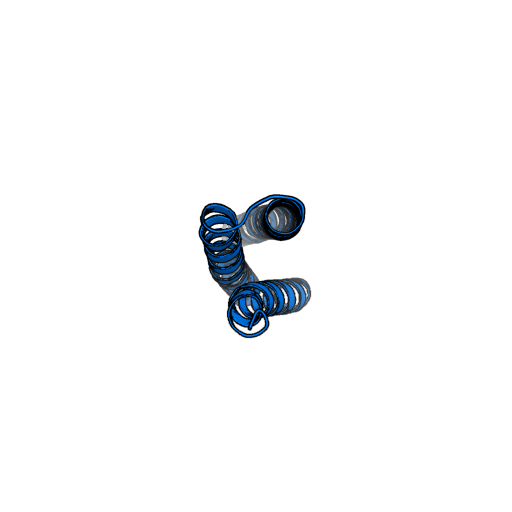.851 12.870 1.00 93.69 86 GLU A N 1
ATOM 665 C CA . GLU A 1 86 ? -7.122 8.312 14.040 1.00 93.69 86 GLU A CA 1
ATOM 666 C C . GLU A 1 86 ? -7.874 9.428 14.782 1.00 93.69 86 GLU A C 1
ATOM 668 O O . GLU A 1 86 ? -8.057 9.323 15.992 1.00 93.69 86 GLU A O 1
ATOM 673 N N . ALA A 1 87 ? -8.444 10.411 14.074 1.00 92.62 87 ALA A N 1
ATOM 674 C CA . ALA A 1 87 ? -9.247 11.471 14.695 1.00 92.62 87 ALA A CA 1
ATOM 675 C C . ALA A 1 87 ? -10.465 10.925 15.468 1.00 92.62 87 ALA A C 1
ATOM 677 O O . ALA A 1 87 ? -10.764 11.359 16.581 1.00 92.62 87 ALA A O 1
ATOM 678 N N . LYS A 1 88 ? -11.154 9.918 14.909 1.00 89.06 88 LYS A N 1
ATOM 679 C CA . LYS A 1 88 ? -12.281 9.251 15.585 1.00 89.06 88 LYS A CA 1
ATOM 680 C C . LYS A 1 88 ? -11.852 8.488 16.835 1.00 89.06 88 LYS A C 1
ATOM 682 O O . LYS A 1 88 ? -12.649 8.376 17.764 1.00 89.06 88 LYS A O 1
ATOM 687 N N . LYS A 1 89 ? -10.635 7.940 16.856 1.00 84.75 89 LYS A N 1
ATOM 688 C CA . LYS A 1 89 ? -10.095 7.243 18.027 1.00 84.75 89 LYS A CA 1
ATOM 689 C C . LYS A 1 89 ? -9.887 8.229 19.178 1.00 84.75 89 LYS A C 1
ATOM 691 O O . LYS A 1 89 ? -10.444 7.998 20.243 1.00 84.75 89 LYS A O 1
ATOM 696 N N . THR A 1 90 ? -9.213 9.351 18.926 1.00 77.00 90 THR A N 1
ATOM 697 C CA . THR A 1 90 ? -8.960 10.392 19.938 1.00 77.00 90 THR A CA 1
ATOM 698 C C . THR A 1 90 ? -10.258 10.922 20.551 1.00 77.00 90 THR A C 1
ATOM 700 O O . THR A 1 90 ? -10.397 10.929 21.767 1.00 77.00 90 THR A O 1
ATOM 703 N N . SER A 1 91 ? -11.276 11.224 19.733 1.00 76.81 91 SER A N 1
ATOM 704 C CA . SER A 1 91 ? -12.570 11.717 20.245 1.00 76.81 91 SER A CA 1
ATOM 705 C C . SER A 1 91 ? -13.312 10.743 21.176 1.00 76.81 91 SER A C 1
ATOM 707 O O . SER A 1 91 ? -14.141 11.171 21.971 1.00 76.81 91 SER A O 1
ATOM 709 N N . ARG A 1 92 ? -13.043 9.431 21.076 1.00 70.06 92 ARG A N 1
ATOM 710 C CA . ARG A 1 92 ? -13.645 8.405 21.947 1.00 70.06 92 ARG A CA 1
ATOM 711 C C . ARG A 1 92 ? -12.871 8.189 23.243 1.00 70.06 92 ARG A C 1
ATOM 713 O O . ARG A 1 92 ? -13.438 7.633 24.170 1.00 70.06 92 ARG A O 1
ATOM 720 N N . GLU A 1 93 ? -11.593 8.554 23.280 1.00 66.56 93 GLU A N 1
ATOM 721 C CA . GLU A 1 93 ? -10.747 8.437 24.474 1.00 66.56 93 GLU A CA 1
ATOM 722 C C . GLU A 1 93 ? -10.937 9.636 25.426 1.00 66.56 93 GLU A C 1
ATOM 724 O O . GLU A 1 93 ? -10.605 9.537 26.601 1.00 66.56 93 GLU A O 1
ATOM 729 N N . GLU A 1 94 ? -11.507 10.743 24.934 1.00 60.41 94 GLU A N 1
ATOM 730 C CA . GLU A 1 94 ? -11.777 11.978 25.692 1.00 60.41 94 GLU A CA 1
ATOM 731 C C . GLU A 1 94 ? -13.222 12.095 26.234 1.00 60.41 94 GLU A C 1
ATOM 733 O O . GLU A 1 94 ? -13.535 13.077 26.907 1.00 60.41 94 GLU A O 1
ATOM 738 N N . SER A 1 95 ? -14.104 11.129 25.930 1.00 54.75 95 SER A N 1
ATOM 739 C CA . SER A 1 95 ? -15.521 11.084 26.364 1.00 54.75 95 SER A CA 1
ATOM 740 C C . SER A 1 95 ? -15.736 10.107 27.515 1.00 54.75 95 SER A C 1
ATOM 742 O O . SER A 1 95 ? -16.556 10.427 28.403 1.00 54.75 95 SER A O 1
#

pLDDT: mean 90.69, std 13.49, range [41.25, 98.5]

Radius of gyration: 15.87 Å; chains: 1; bounding box: 31×23×51 Å

Sequence (95 aa):
MSDAIHSSADEYAKYGYVLNKRAVTSSGQEKIDLYKQAIKYLNKALELYLKDAETKNGSEKLLLIGNGRMVEANKLSVIANLYVAEAKKTSREES